Protein AF-A0A1B6H3H9-F1 (afdb_monomer_lite)

pLDDT: mean 86.03, std 12.71, range [42.94, 97.88]

Foldseek 3Di:
DDDPDPPDDPDDDCDQQNVQLVQLLLDADDDPPDVLSVVLSVVLNVCVVVVPPLSVLLSQQDDSGDDCLLVLRQDDQGNVVSQQPRADPVSRDGRDGDDDDDDDDDDCVVPVCLPPDADCDDDDDDPPDPCSSSNRDHNDPVPDRPD

Sequence (147 aa):
STLWAVQKRIVGVRWVSQAMAEAMMDFAPTSDNNPECNLHSSLYLQGLANSTLWAVQMLDSGTLAVGGILTGDVFALGHYDQCLAVYVPETRLRGQHCLATLRYAPSPEVYPQYYTPPNTTYYEPSPNSPVWEKVKVTLYPGVTRRD

InterPro domains:
  IPR006621 Nose resistant-to-fluoxetine protein, N-terminal [PF20146] (37-108)

Structure (mmCIF, N/CA/C/O backbone):
data_AF-A0A1B6H3H9-F1
#
_entry.id   AF-A0A1B6H3H9-F1
#
loop_
_atom_site.group_PDB
_atom_site.id
_atom_site.type_symbol
_atom_site.label_atom_id
_atom_site.label_alt_id
_atom_site.label_comp_id
_atom_site.label_asym_id
_atom_site.label_entity_id
_atom_site.label_seq_id
_atom_site.pdbx_PDB_ins_code
_atom_site.Cartn_x
_atom_site.Cartn_y
_atom_site.Cartn_z
_atom_site.occupancy
_atom_site.B_iso_or_equiv
_atom_site.auth_seq_id
_atom_site.auth_comp_id
_atom_site.auth_asym_id
_atom_site.auth_atom_id
_atom_site.pdbx_PDB_model_num
ATOM 1 N N . SER A 1 1 ? 17.511 -28.627 20.993 1.00 42.94 1 SER A N 1
ATOM 2 C CA . SER A 1 1 ? 16.897 -27.289 20.913 1.00 42.94 1 SER A CA 1
ATOM 3 C C . SER A 1 1 ? 17.853 -26.359 20.193 1.00 42.94 1 SER A C 1
ATOM 5 O O . SER A 1 1 ? 18.740 -25.793 20.816 1.00 42.94 1 SER A O 1
ATOM 7 N N . THR A 1 2 ? 17.777 -26.282 18.868 1.00 42.97 2 THR A N 1
ATOM 8 C CA . THR A 1 2 ? 18.591 -25.353 18.075 1.00 42.97 2 THR A CA 1
ATOM 9 C C . THR A 1 2 ? 17.955 -23.970 18.157 1.00 42.97 2 THR A C 1
ATOM 11 O O . THR A 1 2 ? 16.934 -23.700 17.531 1.00 42.97 2 THR A O 1
ATOM 14 N N . LEU A 1 3 ? 18.538 -23.108 18.990 1.00 49.81 3 LEU A N 1
ATOM 15 C CA . LEU A 1 3 ? 18.307 -21.669 18.942 1.00 49.81 3 LEU A CA 1
ATOM 16 C C . LEU A 1 3 ? 18.822 -21.175 17.588 1.00 49.81 3 LEU A C 1
ATOM 18 O O . LEU A 1 3 ? 20.029 -21.138 17.355 1.00 49.81 3 LEU A O 1
ATOM 22 N N . TRP A 1 4 ? 17.913 -20.833 16.680 1.00 54.38 4 TRP A N 1
ATOM 23 C CA . TRP A 1 4 ? 18.272 -20.103 15.473 1.00 54.38 4 TRP A CA 1
ATOM 24 C C . TRP A 1 4 ? 18.748 -18.715 15.902 1.00 54.38 4 TRP A C 1
ATOM 26 O O . TRP A 1 4 ? 17.948 -17.863 16.286 1.00 54.38 4 TRP A O 1
ATOM 36 N N . ALA A 1 5 ? 20.060 -18.490 15.883 1.00 58.94 5 ALA A N 1
ATOM 37 C CA . ALA A 1 5 ? 20.600 -17.146 15.979 1.00 58.94 5 ALA A CA 1
ATOM 38 C C . ALA A 1 5 ? 20.153 -16.380 14.726 1.00 58.94 5 ALA A C 1
ATOM 40 O O . ALA A 1 5 ? 20.558 -16.706 13.609 1.00 58.94 5 ALA A O 1
ATOM 41 N N . VAL A 1 6 ? 19.284 -15.381 14.893 1.00 65.50 6 VAL A N 1
ATOM 42 C CA . VAL A 1 6 ? 18.921 -14.473 13.802 1.00 65.50 6 VAL A CA 1
ATOM 43 C C . VAL A 1 6 ? 20.122 -13.564 13.556 1.00 65.50 6 VAL A C 1
ATOM 45 O O . VAL A 1 6 ? 20.355 -12.603 14.289 1.00 65.50 6 VAL A O 1
ATOM 48 N N . GLN A 1 7 ? 20.917 -13.892 12.538 1.00 64.94 7 GLN A N 1
ATOM 49 C CA . GLN A 1 7 ? 22.014 -13.047 12.073 1.00 64.94 7 GLN A CA 1
ATOM 50 C C . GLN A 1 7 ? 21.441 -11.674 11.682 1.00 64.94 7 GLN A C 1
ATOM 52 O O . GLN A 1 7 ? 20.641 -11.564 10.750 1.00 64.94 7 GLN A O 1
ATOM 57 N N . LYS A 1 8 ? 21.844 -10.611 12.386 1.00 60.31 8 LYS A N 1
ATOM 58 C CA . LYS A 1 8 ? 21.466 -9.231 12.043 1.00 60.31 8 LYS A CA 1
ATOM 59 C C . LYS A 1 8 ? 22.018 -8.913 10.645 1.00 60.31 8 LYS A C 1
ATOM 61 O O . LYS A 1 8 ? 23.227 -9.008 10.432 1.00 60.31 8 LYS A O 1
ATOM 66 N N . ARG A 1 9 ? 21.155 -8.580 9.676 1.00 59.50 9 ARG A N 1
ATOM 67 C CA . ARG A 1 9 ? 21.592 -8.229 8.309 1.00 59.50 9 ARG A CA 1
ATOM 68 C C . ARG A 1 9 ? 22.465 -6.972 8.342 1.00 59.50 9 ARG A C 1
ATOM 70 O O . ARG A 1 9 ? 22.039 -5.942 8.850 1.00 59.50 9 ARG A O 1
ATOM 77 N N . ILE A 1 10 ? 23.660 -7.074 7.759 1.00 61.06 10 ILE A N 1
ATOM 78 C CA . ILE A 1 10 ? 24.641 -5.981 7.613 1.00 61.06 10 ILE A CA 1
ATOM 79 C C . ILE A 1 10 ? 24.377 -5.159 6.332 1.00 61.06 10 ILE A C 1
ATOM 81 O O . ILE A 1 10 ? 24.833 -4.027 6.217 1.00 61.06 10 ILE A O 1
ATOM 85 N N . VAL A 1 11 ? 23.585 -5.682 5.387 1.00 58.34 11 VAL A N 1
ATOM 86 C CA . VAL A 1 11 ? 23.220 -4.995 4.136 1.00 58.34 11 VAL A CA 1
ATOM 87 C C . VAL A 1 11 ? 21.707 -5.101 3.932 1.00 58.34 11 VAL A C 1
ATOM 89 O O . VAL A 1 11 ? 21.161 -6.205 3.858 1.00 58.34 11 VAL A O 1
ATOM 92 N N . GLY A 1 12 ? 21.015 -3.961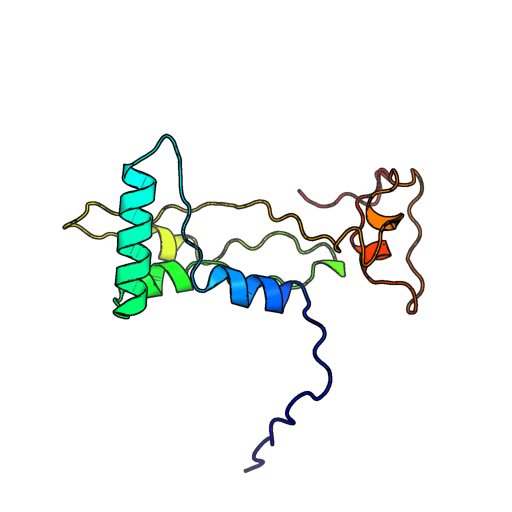 3.898 1.00 59.84 12 GLY A N 1
ATOM 93 C CA . GLY A 1 12 ? 19.559 -3.885 3.779 1.00 59.84 12 GLY A CA 1
ATOM 94 C C . GLY A 1 12 ? 19.140 -3.382 2.405 1.00 59.84 12 GLY A C 1
ATOM 95 O O . GLY A 1 12 ? 19.138 -2.179 2.165 1.00 59.84 12 GLY A O 1
ATOM 96 N N . VAL A 1 13 ? 18.755 -4.285 1.504 1.00 67.12 13 VAL A N 1
ATOM 97 C CA . VAL A 1 13 ? 17.961 -3.881 0.337 1.00 67.12 13 VAL A CA 1
ATOM 98 C C . VAL A 1 13 ? 16.558 -3.557 0.847 1.00 67.12 13 VAL A C 1
ATOM 100 O O . VAL A 1 13 ? 15.838 -4.467 1.256 1.00 67.12 13 VAL A O 1
ATOM 103 N N . ARG A 1 14 ? 16.168 -2.275 0.826 1.00 81.38 14 ARG A N 1
ATOM 104 C CA . ARG A 1 14 ? 14.778 -1.850 1.065 1.00 81.38 14 ARG A CA 1
ATOM 105 C C . ARG A 1 14 ? 13.947 -2.173 -0.172 1.00 81.38 14 ARG A C 1
ATOM 107 O O . ARG A 1 14 ? 13.776 -1.347 -1.065 1.00 81.38 14 ARG A O 1
ATOM 114 N N . TRP A 1 15 ? 13.499 -3.419 -0.249 1.00 87.69 15 TRP A N 1
ATOM 115 C CA . TRP A 1 15 ? 12.594 -3.866 -1.301 1.00 87.69 15 TRP A CA 1
ATOM 116 C C . TRP A 1 15 ? 11.162 -3.399 -1.024 1.00 87.69 15 TRP A C 1
ATOM 118 O O . TRP A 1 15 ? 10.823 -3.034 0.101 1.00 87.69 15 TRP A O 1
ATOM 128 N N . VAL A 1 16 ? 10.310 -3.439 -2.046 1.00 86.88 16 VAL A N 1
ATOM 129 C CA . VAL A 1 16 ? 8.894 -3.044 -1.968 1.00 86.88 16 VAL A CA 1
ATOM 130 C C . VAL A 1 16 ? 8.133 -3.700 -0.815 1.00 86.88 16 VAL A C 1
ATOM 132 O O . VAL A 1 16 ? 7.332 -3.031 -0.182 1.00 86.88 16 VAL A O 1
ATOM 135 N N . SER A 1 17 ? 8.410 -4.962 -0.479 1.00 88.31 17 SER A N 1
ATOM 136 C CA . SER A 1 17 ? 7.738 -5.653 0.627 1.00 88.31 17 SER A CA 1
ATOM 137 C C . SER A 1 17 ? 8.045 -5.008 1.981 1.00 88.31 17 SER A C 1
ATOM 139 O O . SER A 1 17 ? 7.153 -4.855 2.806 1.00 88.31 17 SER A O 1
ATOM 141 N N . GLN A 1 18 ? 9.296 -4.588 2.193 1.00 89.31 18 GLN A N 1
ATOM 142 C CA . GLN A 1 18 ? 9.706 -3.874 3.400 1.00 89.31 18 GLN A CA 1
ATOM 143 C C . GLN A 1 18 ? 9.169 -2.440 3.392 1.00 89.31 18 GLN A C 1
ATOM 145 O O . GLN A 1 18 ? 8.623 -1.992 4.392 1.00 89.31 18 GLN A O 1
ATOM 150 N N . ALA A 1 19 ? 9.296 -1.736 2.264 1.00 88.56 19 ALA A N 1
ATOM 151 C CA . ALA A 1 19 ? 8.811 -0.365 2.139 1.00 88.56 19 ALA A CA 1
ATOM 152 C C . ALA A 1 19 ? 7.289 -0.272 2.339 1.00 88.56 19 ALA A C 1
ATOM 154 O O . ALA A 1 19 ? 6.814 0.653 2.987 1.00 88.56 19 ALA A O 1
ATOM 155 N N . MET A 1 20 ? 6.535 -1.239 1.814 1.00 88.69 20 MET A N 1
ATOM 156 C CA . MET A 1 20 ? 5.087 -1.313 1.984 1.00 88.69 20 MET A CA 1
ATOM 157 C C . MET A 1 20 ? 4.719 -1.666 3.422 1.00 88.69 20 MET A C 1
ATOM 159 O O . MET A 1 20 ? 3.887 -0.970 3.988 1.00 88.69 20 MET A O 1
ATOM 163 N N . ALA A 1 21 ? 5.382 -2.654 4.037 1.00 90.69 21 ALA A N 1
ATOM 164 C CA . ALA A 1 21 ? 5.148 -2.973 5.445 1.00 90.69 21 ALA A CA 1
ATOM 165 C C . ALA A 1 21 ? 5.356 -1.743 6.328 1.00 90.69 21 ALA A C 1
ATOM 167 O O . ALA A 1 21 ? 4.493 -1.416 7.128 1.00 90.69 21 ALA A O 1
ATOM 168 N N . GLU A 1 22 ? 6.463 -1.025 6.141 1.00 90.75 22 GLU A N 1
ATOM 169 C CA . GLU A 1 22 ? 6.748 0.204 6.884 1.00 90.75 22 GLU A CA 1
ATOM 170 C C . GLU A 1 22 ? 5.675 1.278 6.648 1.00 90.75 22 GLU A C 1
ATOM 172 O O . GLU A 1 22 ? 5.201 1.868 7.610 1.00 90.75 22 GLU A O 1
ATOM 177 N N . ALA A 1 23 ? 5.264 1.508 5.397 1.00 89.38 23 ALA A N 1
ATOM 178 C CA . ALA A 1 23 ? 4.304 2.557 5.054 1.00 89.38 23 ALA A CA 1
ATOM 179 C C . ALA A 1 23 ? 2.848 2.231 5.428 1.00 89.38 23 ALA A C 1
ATOM 181 O O . ALA A 1 23 ? 2.051 3.147 5.590 1.00 89.38 23 ALA A O 1
ATOM 182 N N . MET A 1 24 ? 2.470 0.951 5.497 1.00 90.31 24 MET A N 1
ATOM 183 C CA . MET A 1 24 ? 1.089 0.532 5.767 1.00 90.31 24 MET A CA 1
ATOM 184 C C . MET A 1 24 ? 0.765 0.456 7.262 1.00 90.31 24 MET A C 1
ATOM 186 O O . MET A 1 24 ? -0.409 0.510 7.618 1.00 90.31 24 MET A O 1
ATOM 190 N N . MET A 1 25 ? 1.771 0.358 8.138 1.00 91.69 25 MET A N 1
ATOM 191 C CA . MET A 1 25 ? 1.570 0.213 9.589 1.00 91.69 25 MET A CA 1
ATOM 192 C C . MET A 1 25 ? 0.820 1.386 10.234 1.00 91.69 25 MET A C 1
ATOM 194 O O . MET A 1 25 ? 0.114 1.188 11.220 1.00 91.69 25 MET A O 1
ATOM 198 N N . ASP A 1 26 ? 0.958 2.589 9.686 1.00 88.88 26 ASP A N 1
ATOM 199 C CA . ASP A 1 26 ? 0.283 3.809 10.133 1.00 88.88 26 ASP A CA 1
ATOM 200 C C . ASP A 1 26 ? -0.443 4.527 8.983 1.00 88.88 26 ASP A C 1
ATOM 202 O O . ASP A 1 26 ? -0.765 5.713 9.071 1.00 88.88 26 ASP A O 1
ATOM 206 N N . PHE A 1 27 ? -0.744 3.804 7.900 1.00 91.69 27 PHE A N 1
ATOM 207 C CA . PHE A 1 27 ? -1.477 4.373 6.779 1.00 91.69 27 PHE A CA 1
ATOM 208 C C . PHE A 1 27 ? -2.930 4.660 7.161 1.00 91.69 27 PHE A C 1
ATOM 210 O O . PHE A 1 27 ? -3.677 3.764 7.555 1.00 91.69 27 PHE A O 1
ATOM 217 N N . ALA A 1 28 ? -3.360 5.902 6.948 1.00 93.62 28 ALA A N 1
ATOM 218 C CA . ALA A 1 28 ? -4.759 6.293 6.997 1.00 93.62 28 ALA A CA 1
ATOM 219 C C . ALA A 1 28 ? -5.049 7.301 5.871 1.00 93.62 28 ALA A C 1
ATOM 221 O O . ALA A 1 28 ? -4.284 8.255 5.698 1.00 93.62 28 ALA A O 1
ATOM 222 N N . PRO A 1 29 ? -6.120 7.118 5.080 1.00 91.88 29 PRO A N 1
ATOM 223 C CA . PRO A 1 29 ? -6.419 8.008 3.965 1.00 91.88 29 PRO A CA 1
ATOM 224 C C . PRO A 1 29 ? -6.839 9.398 4.453 1.00 91.88 29 PRO A C 1
ATOM 226 O O . PRO A 1 29 ? -7.531 9.541 5.456 1.00 91.88 29 PRO A O 1
ATOM 229 N N . THR A 1 30 ? -6.483 10.439 3.713 1.00 93.88 30 THR A N 1
ATOM 230 C CA . THR A 1 30 ? -6.976 11.803 3.944 1.00 93.88 30 THR A CA 1
ATOM 231 C C . THR A 1 30 ? -7.711 12.311 2.709 1.00 93.88 30 THR A C 1
ATOM 233 O O . THR A 1 30 ? -7.572 11.771 1.609 1.00 93.88 30 THR A O 1
ATOM 236 N N . SER A 1 31 ? -8.558 13.323 2.880 1.00 95.31 31 SER A N 1
ATOM 237 C CA . SER A 1 31 ? -9.341 13.910 1.796 1.00 95.31 31 SER A CA 1
ATOM 238 C C . SER A 1 31 ? -9.588 15.395 2.01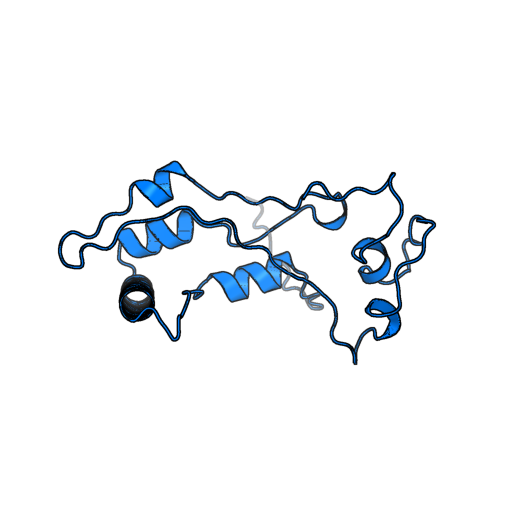9 1.00 95.31 31 SER A C 1
ATOM 240 O O . SER A 1 31 ? -10.083 15.793 3.070 1.00 95.31 31 SER A O 1
ATOM 242 N N . ASP A 1 32 ? -9.349 16.208 0.994 1.00 96.88 32 ASP A N 1
ATOM 243 C CA . ASP A 1 32 ? -9.628 17.649 1.052 1.00 96.88 32 ASP A CA 1
ATOM 244 C C . ASP A 1 32 ? -11.134 17.961 1.031 1.00 96.88 32 ASP A C 1
ATOM 246 O O . ASP A 1 32 ? -11.568 18.993 1.534 1.00 96.88 32 ASP A O 1
ATOM 250 N N . ASN A 1 33 ? -11.944 17.051 0.478 1.00 96.94 33 ASN A N 1
ATOM 251 C CA . ASN A 1 33 ? -13.376 17.263 0.236 1.00 96.94 33 ASN A CA 1
ATOM 252 C C . ASN A 1 33 ? -14.283 16.347 1.070 1.00 96.94 33 ASN A C 1
ATOM 254 O O . ASN A 1 33 ? -15.502 16.377 0.907 1.00 96.94 33 ASN A O 1
ATOM 258 N N . ASN A 1 34 ? -13.713 15.517 1.946 1.00 95.00 34 ASN A N 1
ATOM 259 C CA . ASN A 1 34 ? -14.468 14.616 2.808 1.00 95.00 34 ASN A CA 1
ATOM 260 C C . ASN A 1 34 ? -13.966 14.719 4.263 1.00 95.00 34 ASN A C 1
ATOM 262 O O . ASN A 1 34 ? -13.045 13.996 4.651 1.00 95.00 34 ASN A O 1
ATOM 266 N N . PRO A 1 35 ? -14.561 15.603 5.088 1.00 95.25 35 PRO A N 1
ATOM 267 C CA . PRO A 1 35 ? -14.156 15.760 6.483 1.00 95.25 35 PRO A CA 1
ATOM 268 C C . PRO A 1 35 ? -14.443 14.513 7.332 1.00 95.25 35 PRO A C 1
ATOM 270 O O . PRO A 1 35 ? -13.732 14.270 8.304 1.00 95.25 35 PRO A O 1
ATOM 273 N N . GLU A 1 36 ? -15.437 13.702 6.956 1.00 94.12 36 GLU A N 1
ATOM 274 C CA . GLU A 1 36 ? -15.739 12.431 7.624 1.00 94.12 36 GLU A CA 1
ATOM 275 C C . GLU A 1 36 ? -14.601 11.421 7.425 1.00 94.12 36 GLU A C 1
ATOM 277 O O . GLU A 1 36 ? -14.200 10.760 8.379 1.00 94.12 36 GLU A O 1
ATOM 282 N N . CYS A 1 37 ? -14.003 11.371 6.227 1.00 93.50 37 CYS A N 1
ATOM 283 C CA . CYS A 1 37 ? -12.809 10.563 5.958 1.00 93.50 37 CYS A CA 1
ATOM 284 C C . CYS A 1 37 ? -11.662 10.934 6.909 1.00 93.50 37 CYS A C 1
ATOM 286 O O . CYS A 1 37 ? -11.117 10.072 7.592 1.00 93.50 37 CYS A O 1
ATOM 288 N N . ASN A 1 38 ? -11.355 12.229 7.031 1.00 95.94 38 ASN A N 1
ATOM 289 C CA . ASN A 1 38 ? -10.283 12.699 7.913 1.00 95.94 38 ASN A CA 1
ATOM 290 C C . ASN A 1 38 ? -10.569 12.394 9.390 1.00 95.94 38 ASN A C 1
ATOM 292 O O . ASN A 1 38 ? -9.659 12.024 10.136 1.00 95.94 38 ASN A O 1
ATOM 296 N N . LEU A 1 39 ? -11.830 12.528 9.813 1.00 95.81 39 LEU A N 1
ATOM 297 C CA . LEU A 1 39 ? -12.254 12.179 11.165 1.00 95.81 39 LEU A CA 1
ATOM 298 C C . LEU A 1 39 ? -12.072 10.679 11.433 1.00 95.81 39 LEU A C 1
ATOM 300 O O . LEU A 1 39 ? -11.451 10.317 12.431 1.00 95.81 39 LEU A O 1
ATOM 304 N N . HIS A 1 40 ? -12.568 9.810 10.548 1.00 96.25 40 HIS A N 1
ATOM 305 C CA . HIS A 1 40 ? -12.420 8.358 10.677 1.00 96.25 40 HIS A CA 1
ATOM 306 C C . HIS A 1 40 ? -10.954 7.923 10.671 1.00 96.25 40 HIS A C 1
ATOM 308 O O . HIS A 1 40 ? -10.569 7.095 11.493 1.00 96.25 40 HIS A O 1
ATOM 314 N N . SER A 1 41 ? -10.120 8.528 9.827 1.00 96.19 41 SER A N 1
ATOM 315 C CA . SER A 1 41 ? -8.678 8.277 9.805 1.00 96.19 41 SER A CA 1
ATOM 316 C C . SER A 1 41 ? -7.994 8.679 11.109 1.00 96.19 41 SER A C 1
ATOM 318 O O . SER A 1 41 ? -7.195 7.915 11.645 1.00 96.19 41 SER A O 1
ATOM 320 N N . SER A 1 42 ? -8.352 9.830 11.682 1.00 97.19 42 SER A N 1
ATOM 321 C CA . SER A 1 42 ? -7.845 10.248 12.996 1.00 97.19 42 SER A CA 1
ATOM 322 C C . SER A 1 42 ? -8.267 9.281 14.107 1.00 97.19 42 SER A C 1
ATOM 324 O O . SER A 1 42 ? -7.438 8.863 14.915 1.00 97.19 42 SER A O 1
ATOM 326 N N . LEU A 1 43 ? -9.537 8.862 14.120 1.00 97.38 43 LEU A N 1
ATOM 327 C CA . LEU A 1 43 ? -10.054 7.885 15.083 1.00 97.38 43 LEU A CA 1
ATOM 328 C C . LEU A 1 43 ? -9.363 6.525 14.952 1.00 97.38 43 LEU A C 1
ATOM 330 O O . LEU A 1 43 ? -9.057 5.899 15.964 1.00 97.38 43 LEU A O 1
ATOM 334 N N . TYR A 1 44 ? -9.090 6.083 13.724 1.00 96.94 44 TYR A N 1
ATOM 335 C CA . TYR A 1 44 ? -8.349 4.855 13.447 1.00 96.94 44 TYR A CA 1
ATOM 336 C C . TYR A 1 44 ? -6.921 4.917 13.985 1.00 96.94 44 TYR A C 1
ATOM 338 O O . TYR A 1 44 ? -6.527 4.036 14.746 1.00 96.94 44 TYR A O 1
ATOM 346 N N . LEU A 1 45 ? -6.180 5.988 13.694 1.00 97.50 45 LEU A N 1
ATOM 347 C CA . LEU A 1 45 ? -4.817 6.168 14.202 1.00 97.50 45 LEU A CA 1
ATOM 348 C C . LEU A 1 45 ? -4.773 6.247 15.737 1.00 97.50 45 LEU A C 1
ATOM 350 O O . LEU A 1 45 ? -3.902 5.647 16.365 1.00 97.50 45 LEU A O 1
ATOM 354 N N . GLN A 1 46 ? -5.739 6.924 16.363 1.00 97.31 46 GLN A N 1
ATOM 355 C CA . GLN A 1 46 ? -5.878 6.929 17.825 1.00 97.31 46 GLN A CA 1
ATOM 356 C C . GLN A 1 46 ? -6.208 5.532 18.370 1.00 97.31 46 GLN A C 1
ATOM 358 O O . GLN A 1 46 ? -5.653 5.105 19.383 1.00 97.31 46 GLN A O 1
ATOM 363 N N . GLY A 1 47 ? -7.092 4.800 17.689 1.00 97.00 47 GLY A N 1
ATOM 364 C CA . GLY A 1 47 ? -7.442 3.426 18.021 1.00 97.00 47 GLY A CA 1
ATOM 365 C C . GLY A 1 47 ? -6.247 2.478 17.933 1.00 97.00 47 GLY A C 1
ATOM 366 O O . GLY A 1 47 ? -6.107 1.620 18.806 1.00 97.00 47 GLY A O 1
ATOM 367 N N . LEU A 1 48 ? -5.371 2.656 16.939 1.00 97.31 48 LEU A N 1
ATOM 368 C CA . LEU A 1 48 ? -4.113 1.920 16.805 1.00 97.31 48 LEU A CA 1
ATOM 369 C C . LEU A 1 48 ? -3.136 2.253 17.931 1.00 97.31 48 LEU A C 1
ATOM 371 O O . LEU A 1 48 ? -2.614 1.341 18.568 1.00 97.31 48 LEU A O 1
ATOM 375 N N . ALA A 1 49 ? -2.936 3.541 18.229 1.00 97.69 49 ALA A N 1
ATOM 376 C CA . ALA A 1 49 ? -2.064 3.978 19.319 1.00 97.69 49 ALA A CA 1
ATOM 377 C C . ALA A 1 49 ? -2.498 3.394 20.677 1.00 97.69 49 ALA A C 1
ATOM 379 O O . ALA A 1 49 ? -1.661 3.028 21.499 1.00 97.69 49 ALA A O 1
ATOM 380 N N . ASN A 1 50 ? -3.808 3.238 20.878 1.00 97.88 50 ASN A N 1
ATOM 381 C CA . ASN A 1 50 ? -4.394 2.632 22.073 1.00 97.88 50 ASN A CA 1
ATOM 382 C C . ASN A 1 50 ? -4.571 1.105 21.978 1.00 97.88 50 ASN A C 1
ATOM 384 O O . ASN A 1 50 ? -5.136 0.506 22.891 1.00 97.88 50 ASN A O 1
ATOM 388 N N . SER A 1 51 ? -4.125 0.466 20.889 1.00 97.19 51 SER A N 1
ATOM 389 C CA . SER A 1 51 ? -4.271 -0.980 20.646 1.00 97.19 51 SER A CA 1
ATOM 390 C C . SER A 1 51 ? -5.712 -1.492 20.788 1.00 97.19 51 SER A C 1
ATOM 392 O O . SER A 1 51 ? -5.962 -2.597 21.271 1.00 97.19 51 SER A O 1
ATOM 394 N N . THR A 1 52 ? -6.688 -0.677 20.392 1.00 97.88 52 THR A N 1
ATOM 395 C CA . THR A 1 52 ? -8.102 -1.062 20.438 1.00 97.88 52 THR A CA 1
ATOM 396 C C . THR A 1 52 ? -8.387 -2.192 19.450 1.00 97.88 52 THR A C 1
ATOM 398 O O . THR A 1 52 ? -7.851 -2.207 18.340 1.00 97.88 52 THR A O 1
ATOM 401 N N . LEU A 1 53 ? -9.265 -3.126 19.837 1.00 97.19 53 LEU A N 1
ATOM 402 C CA . LEU A 1 53 ? -9.564 -4.321 19.040 1.00 97.19 53 LEU A CA 1
ATOM 403 C C . LEU A 1 53 ? -9.996 -3.980 17.610 1.00 97.19 53 LEU A C 1
ATOM 405 O O . LEU A 1 53 ? -9.470 -4.556 16.668 1.00 97.19 53 LEU A O 1
ATOM 409 N N . TRP A 1 54 ? -10.919 -3.031 17.441 1.00 96.94 54 TRP A N 1
ATOM 410 C CA . TRP A 1 54 ? -11.460 -2.686 16.124 1.00 96.94 54 TRP A CA 1
ATOM 411 C C . TRP A 1 54 ? -10.395 -2.097 15.186 1.00 96.94 54 TRP A C 1
ATOM 413 O O . TRP A 1 54 ? -10.408 -2.383 13.991 1.00 96.94 54 TRP A O 1
ATOM 423 N N . ALA A 1 55 ? -9.465 -1.297 15.720 1.00 96.94 55 ALA A N 1
ATOM 424 C CA . ALA A 1 55 ? -8.426 -0.653 14.926 1.00 96.94 55 ALA A CA 1
ATOM 425 C C . ALA A 1 55 ? -7.347 -1.662 14.526 1.00 96.94 55 ALA A C 1
ATOM 427 O O . ALA A 1 55 ? -6.973 -1.731 13.360 1.00 96.94 55 ALA A O 1
ATOM 428 N N . VAL A 1 56 ? -6.906 -2.508 15.463 1.00 97.00 56 VAL A N 1
ATOM 429 C CA . VAL A 1 56 ? -5.955 -3.586 15.153 1.00 97.00 56 VAL A CA 1
ATOM 430 C C . VAL A 1 56 ? -6.583 -4.603 14.197 1.00 97.00 56 VAL A C 1
ATOM 432 O O . VAL A 1 56 ? -5.920 -5.032 13.264 1.00 97.00 56 VAL A O 1
ATOM 435 N N . GLN A 1 57 ? -7.867 -4.935 14.360 1.00 96.94 57 GLN A N 1
ATOM 436 C CA . GLN A 1 57 ? -8.598 -5.789 13.422 1.00 96.94 57 GLN A CA 1
ATOM 437 C C . GLN A 1 57 ? -8.666 -5.174 12.017 1.00 96.94 57 GLN A C 1
ATOM 439 O O . GLN A 1 57 ? -8.514 -5.893 11.034 1.00 96.94 57 GLN A O 1
ATOM 444 N N . MET A 1 58 ? -8.883 -3.860 11.902 1.00 95.81 58 MET A N 1
ATOM 445 C CA . MET A 1 58 ? -8.872 -3.173 10.610 1.00 95.81 58 MET A CA 1
ATOM 446 C C . MET A 1 58 ? -7.478 -3.213 9.961 1.00 95.81 58 MET A C 1
ATOM 448 O O . MET A 1 58 ? -7.387 -3.549 8.781 1.00 95.81 58 MET A O 1
ATOM 452 N N . LEU A 1 59 ? -6.405 -2.965 10.723 1.00 95.81 59 LEU A N 1
ATOM 453 C CA . LEU A 1 59 ? -5.019 -3.091 10.250 1.00 95.81 59 LEU A CA 1
ATOM 454 C C . LEU A 1 59 ? -4.698 -4.516 9.777 1.00 95.81 59 LEU A C 1
ATOM 456 O O . LEU A 1 59 ? -4.196 -4.699 8.672 1.00 95.81 59 LEU A O 1
ATOM 460 N N . ASP A 1 60 ? -5.021 -5.514 10.601 1.00 95.75 60 ASP A N 1
ATOM 461 C CA . ASP A 1 60 ? -4.782 -6.940 10.341 1.00 95.75 60 ASP A CA 1
ATOM 462 C C . ASP A 1 60 ? -5.582 -7.451 9.134 1.00 95.75 60 ASP A C 1
ATOM 464 O O . ASP A 1 60 ? -5.120 -8.310 8.388 1.00 95.75 60 ASP A O 1
ATOM 468 N N . SER A 1 61 ? -6.753 -6.856 8.875 1.00 96.12 61 SER A N 1
ATOM 469 C CA . SER A 1 61 ? -7.542 -7.173 7.684 1.00 96.12 61 SER A CA 1
ATOM 470 C C . SER A 1 61 ? -6.929 -6.659 6.375 1.00 96.12 61 SER A C 1
ATOM 472 O O . SER A 1 61 ? -7.301 -7.121 5.294 1.00 96.12 61 SER A O 1
ATOM 474 N N . GLY A 1 62 ? -6.009 -5.695 6.449 1.00 93.50 62 GLY A N 1
ATOM 475 C CA . GLY A 1 62 ? -5.342 -5.099 5.297 1.00 93.50 62 GLY A CA 1
ATOM 476 C C . GLY A 1 62 ? -4.152 -5.916 4.792 1.00 93.50 62 GLY A C 1
ATOM 477 O O . GLY A 1 62 ? -3.626 -6.801 5.459 1.00 93.50 62 GLY A O 1
ATOM 478 N N . THR A 1 63 ? -3.672 -5.584 3.592 1.00 92.44 63 THR A N 1
ATOM 479 C CA . THR A 1 63 ? -2.369 -6.085 3.132 1.00 92.44 63 THR A CA 1
ATOM 480 C C . THR A 1 63 ? -1.271 -5.146 3.615 1.00 92.44 63 THR A C 1
ATOM 482 O O . THR A 1 63 ? -1.195 -4.008 3.159 1.00 92.44 63 THR A O 1
ATOM 485 N N . LEU A 1 64 ? -0.367 -5.644 4.461 1.00 90.62 64 LEU A N 1
ATOM 486 C CA . LEU A 1 64 ? 0.797 -4.875 4.917 1.00 90.62 64 LEU A CA 1
ATOM 487 C C . LEU A 1 64 ? 1.993 -4.986 3.970 1.00 90.62 64 LEU A C 1
ATOM 489 O O . LEU A 1 64 ? 2.744 -4.036 3.810 1.00 90.62 64 LEU A O 1
ATOM 493 N N . ALA A 1 65 ? 2.184 -6.132 3.320 1.00 88.12 65 ALA A N 1
ATOM 494 C CA . ALA A 1 65 ? 3.285 -6.343 2.390 1.00 88.12 65 ALA A CA 1
ATOM 495 C C . ALA A 1 65 ? 2.848 -7.194 1.203 1.00 88.12 65 ALA A C 1
ATOM 497 O O . ALA A 1 65 ? 2.007 -8.080 1.328 1.00 88.12 65 ALA A O 1
ATOM 498 N N . VAL A 1 66 ? 3.488 -6.953 0.064 1.00 84.81 66 VAL A N 1
ATOM 499 C CA . VAL A 1 66 ? 3.291 -7.715 -1.172 1.00 84.81 66 VAL A CA 1
ATOM 500 C C . VAL A 1 66 ? 4.517 -8.564 -1.486 1.00 84.81 66 VAL A C 1
ATOM 502 O O . VAL A 1 66 ? 5.659 -8.162 -1.243 1.00 84.81 66 VAL A O 1
ATOM 505 N N . GLY A 1 67 ? 4.274 -9.747 -2.044 1.00 84.31 67 GLY A N 1
ATOM 506 C CA . GLY A 1 67 ? 5.285 -10.635 -2.612 1.00 84.31 67 GLY A CA 1
ATOM 507 C C . GLY A 1 67 ? 5.120 -10.754 -4.127 1.00 84.31 67 GLY A C 1
ATOM 508 O O . GLY A 1 67 ? 4.224 -10.158 -4.704 1.00 84.31 67 GLY A O 1
ATOM 509 N N . GLY A 1 68 ? 6.015 -11.491 -4.789 1.00 86.00 68 GLY A N 1
ATOM 510 C CA . GLY A 1 68 ? 5.776 -11.968 -6.160 1.00 86.00 68 GLY A CA 1
ATOM 511 C C . GLY A 1 68 ? 5.674 -10.914 -7.278 1.00 86.00 68 GLY A C 1
ATOM 512 O O . GLY A 1 68 ? 5.361 -11.268 -8.412 1.00 86.00 68 GLY A O 1
ATOM 513 N N . ILE A 1 69 ? 6.025 -9.647 -7.034 1.00 85.12 69 ILE A N 1
ATOM 514 C CA . ILE A 1 69 ? 5.991 -8.593 -8.071 1.00 85.12 69 ILE A CA 1
ATOM 515 C C . ILE A 1 69 ? 6.821 -8.949 -9.315 1.00 85.12 69 ILE A C 1
ATOM 517 O O . ILE A 1 69 ? 6.407 -8.663 -10.437 1.00 85.12 69 ILE A O 1
ATOM 521 N N . LEU A 1 70 ? 7.974 -9.609 -9.149 1.00 85.31 70 LEU A N 1
ATOM 522 C CA . LEU A 1 70 ? 8.822 -10.018 -10.283 1.00 85.31 70 LEU A CA 1
ATOM 523 C C . LEU A 1 70 ? 8.201 -11.136 -11.130 1.00 85.31 70 LEU A C 1
ATOM 525 O O . LEU A 1 70 ? 8.603 -11.330 -12.276 1.00 85.31 70 LEU A O 1
ATOM 529 N N . THR A 1 71 ? 7.224 -11.849 -10.572 1.00 83.81 71 THR A N 1
ATOM 530 C CA . THR A 1 71 ? 6.461 -12.917 -11.226 1.00 83.81 71 THR A CA 1
ATOM 531 C C . THR A 1 71 ? 5.047 -12.474 -11.614 1.00 83.81 71 THR A C 1
ATOM 533 O O . THR A 1 71 ? 4.273 -13.288 -12.107 1.00 83.81 71 THR A O 1
ATOM 536 N N . GLY A 1 72 ? 4.710 -11.191 -11.428 1.00 77.25 72 GLY A N 1
ATOM 537 C CA . GLY A 1 72 ? 3.406 -10.628 -11.784 1.00 77.25 72 GLY A CA 1
ATOM 538 C C . GLY A 1 72 ? 2.295 -10.881 -10.763 1.00 77.25 72 GLY A C 1
ATOM 539 O O . GLY A 1 72 ? 1.128 -10.729 -11.112 1.00 77.25 72 GLY A O 1
ATOM 540 N N . ASP A 1 73 ? 2.639 -11.247 -9.527 1.00 81.94 73 ASP A N 1
ATOM 541 C CA . ASP A 1 73 ? 1.686 -11.239 -8.417 1.00 81.94 73 ASP A CA 1
ATOM 542 C C . ASP A 1 73 ? 1.527 -9.796 -7.926 1.00 81.94 73 ASP A C 1
ATOM 544 O O . ASP A 1 73 ? 2.422 -9.229 -7.294 1.00 81.94 73 ASP A O 1
ATOM 548 N N . VAL A 1 74 ? 0.443 -9.157 -8.357 1.00 77.81 74 VAL A N 1
ATOM 549 C CA . VAL A 1 74 ? 0.202 -7.718 -8.162 1.00 77.81 74 VAL A CA 1
ATOM 550 C C . VAL A 1 74 ? -1.086 -7.427 -7.397 1.00 77.81 74 VAL A C 1
ATOM 552 O O . VAL A 1 74 ? -1.357 -6.266 -7.096 1.00 77.81 74 VAL A O 1
ATOM 555 N N . PHE A 1 75 ? -1.852 -8.461 -7.042 1.00 83.88 75 PHE A N 1
ATOM 556 C CA . PHE A 1 75 ? -3.083 -8.322 -6.275 1.00 83.88 75 PHE A CA 1
ATOM 557 C C . PHE A 1 75 ? -2.893 -8.840 -4.863 1.00 83.88 75 PHE A C 1
ATOM 559 O O . PHE A 1 75 ? -2.625 -10.017 -4.648 1.00 83.88 75 PHE A O 1
ATOM 566 N N . ALA A 1 76 ? -3.130 -7.970 -3.892 1.00 86.06 76 ALA A N 1
ATOM 567 C CA . ALA A 1 76 ? -3.195 -8.359 -2.500 1.00 86.06 76 ALA A CA 1
ATOM 568 C C . ALA A 1 76 ? -4.495 -7.833 -1.894 1.00 86.06 76 ALA A C 1
ATOM 570 O O . ALA A 1 76 ? -4.696 -6.629 -1.747 1.00 86.06 76 ALA A O 1
ATOM 571 N N . LEU A 1 77 ? -5.411 -8.764 -1.623 1.00 89.31 77 LEU A N 1
ATOM 572 C CA . LEU A 1 77 ? -6.805 -8.468 -1.285 1.00 89.31 77 LEU A CA 1
ATOM 573 C C . LEU A 1 77 ? -7.037 -8.305 0.227 1.00 89.31 77 LEU A C 1
ATOM 575 O O . LEU A 1 77 ? -8.074 -7.790 0.633 1.00 89.31 77 LEU A O 1
ATOM 579 N N . GLY A 1 78 ? -6.090 -8.736 1.064 1.00 92.62 78 GLY A N 1
ATOM 580 C CA . GLY A 1 78 ? -6.288 -8.804 2.514 1.00 92.62 78 GLY A CA 1
ATOM 581 C C . GLY A 1 78 ? -7.415 -9.767 2.923 1.00 92.62 78 GLY A C 1
ATOM 582 O O . GLY A 1 78 ? -7.820 -10.649 2.162 1.00 92.62 78 GLY A O 1
ATOM 583 N N . HIS A 1 79 ? -7.931 -9.591 4.140 1.00 96.19 79 HIS A N 1
ATOM 584 C CA . HIS A 1 79 ? -9.018 -10.379 4.719 1.00 96.19 79 HIS A CA 1
ATOM 585 C C . HIS A 1 79 ? -10.356 -9.636 4.599 1.00 96.19 79 HIS A C 1
ATOM 587 O O . HIS A 1 79 ? -10.785 -8.916 5.502 1.00 96.19 79 HIS A O 1
ATOM 593 N N . TYR A 1 80 ? -11.032 -9.840 3.465 1.00 95.31 80 TYR A N 1
ATOM 594 C CA . TYR A 1 80 ? -12.282 -9.163 3.097 1.00 95.31 80 TYR A CA 1
ATOM 595 C C . TYR A 1 80 ? -13.358 -9.192 4.199 1.00 95.31 80 TYR A C 1
ATOM 597 O O . TYR A 1 80 ? -13.805 -8.138 4.654 1.00 95.31 80 TYR A O 1
ATOM 605 N N . ASP A 1 81 ? -13.734 -10.383 4.675 1.00 96.94 81 ASP A N 1
ATOM 606 C CA . ASP A 1 81 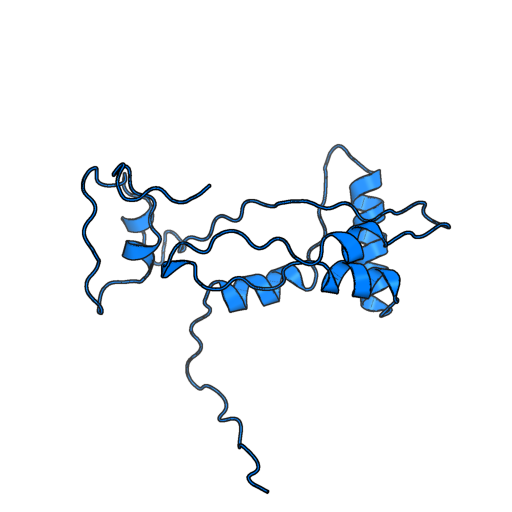? -14.808 -10.534 5.668 1.00 96.94 81 ASP A CA 1
ATOM 607 C C . ASP A 1 81 ? -14.446 -9.900 7.018 1.00 96.94 81 ASP A C 1
ATOM 609 O O . ASP A 1 81 ? -15.291 -9.294 7.677 1.00 96.94 81 ASP A O 1
ATOM 613 N N . GLN A 1 82 ? -13.173 -9.989 7.420 1.00 97.50 82 GLN A N 1
ATOM 614 C CA . GLN A 1 82 ? -12.681 -9.397 8.666 1.00 97.50 82 GLN A CA 1
ATOM 615 C C . GLN A 1 82 ? -12.765 -7.870 8.626 1.00 97.50 82 GLN A C 1
ATOM 617 O O . GLN A 1 82 ? -13.145 -7.267 9.631 1.00 97.50 82 GLN A O 1
ATOM 622 N N . CYS A 1 83 ? -12.445 -7.267 7.475 1.00 96.62 83 CYS A N 1
ATOM 623 C CA . CYS A 1 83 ? -12.566 -5.831 7.249 1.00 96.62 83 CYS A CA 1
ATOM 624 C C . CYS A 1 83 ? -14.027 -5.386 7.388 1.00 96.62 83 CYS A C 1
ATOM 626 O O . CYS A 1 83 ? -14.332 -4.493 8.176 1.00 96.62 83 CYS A O 1
ATOM 628 N N . LEU A 1 84 ? -14.951 -6.050 6.686 1.00 97.06 84 LEU A N 1
ATOM 629 C CA . LEU A 1 84 ? -16.374 -5.690 6.708 1.00 97.06 84 LEU A CA 1
ATOM 630 C C . LEU A 1 84 ? -17.057 -5.935 8.059 1.00 97.06 84 LEU A C 1
ATOM 632 O O . LEU A 1 84 ? -18.064 -5.293 8.360 1.00 97.06 84 LEU A O 1
ATOM 636 N N . ALA A 1 85 ? -16.518 -6.833 8.883 1.00 97.38 85 ALA A N 1
ATOM 637 C CA . ALA A 1 85 ? -17.011 -7.076 10.233 1.00 97.38 85 ALA A CA 1
ATOM 638 C C . ALA A 1 85 ? -16.700 -5.931 11.219 1.00 97.38 85 ALA A C 1
ATOM 640 O O . ALA A 1 85 ? -17.273 -5.900 12.309 1.00 97.38 85 ALA A O 1
ATOM 641 N N . VAL A 1 86 ? -15.811 -4.990 10.874 1.00 97.62 86 VAL A N 1
ATOM 642 C CA . VAL A 1 86 ? -15.468 -3.867 11.757 1.00 97.62 86 VAL A CA 1
ATOM 643 C C . VAL A 1 86 ? -16.615 -2.856 11.816 1.00 97.62 86 VAL A C 1
ATOM 645 O O . VAL A 1 86 ? -16.989 -2.252 10.809 1.00 97.62 86 VAL A O 1
ATOM 648 N N . TYR A 1 87 ? -17.135 -2.617 13.021 1.00 96.88 87 TYR A N 1
ATOM 649 C CA . TYR A 1 87 ? -18.115 -1.569 13.295 1.00 96.88 87 TYR A CA 1
ATOM 650 C C . TYR A 1 87 ? -17.889 -0.948 14.675 1.00 96.88 87 TYR A C 1
ATOM 652 O O . TYR A 1 87 ? -17.797 -1.664 15.670 1.00 96.88 87 TYR A O 1
ATOM 660 N N . VAL A 1 88 ? -17.839 0.383 14.730 1.00 96.69 88 VAL A N 1
ATOM 661 C CA . VAL A 1 88 ? -17.716 1.173 15.963 1.00 96.69 88 VAL A CA 1
ATOM 662 C C . VAL A 1 88 ? -18.994 2.005 16.129 1.00 96.69 88 VAL A C 1
ATOM 664 O O . VAL A 1 88 ? -19.160 3.013 15.435 1.00 96.69 88 VAL A O 1
ATOM 667 N N . PRO A 1 89 ? -19.940 1.590 16.992 1.00 95.44 89 PRO A N 1
ATOM 668 C CA . PRO A 1 89 ? -21.248 2.236 17.112 1.00 95.44 89 PRO A CA 1
ATOM 669 C C . PRO A 1 89 ? -21.192 3.718 17.498 1.00 95.44 89 PRO A C 1
ATOM 671 O O . PRO A 1 89 ? -21.988 4.511 16.996 1.00 95.44 89 PRO A O 1
ATOM 674 N N . GLU A 1 90 ? -20.254 4.096 18.366 1.00 94.19 90 GLU A N 1
ATOM 675 C CA . GLU A 1 90 ? -20.141 5.436 18.951 1.00 94.19 90 GLU A CA 1
ATOM 676 C C . GLU A 1 90 ? -19.805 6.491 17.896 1.00 94.19 90 GLU A C 1
ATOM 678 O O . GLU A 1 90 ? -20.296 7.617 17.949 1.00 94.19 90 GLU A O 1
ATOM 683 N N . THR A 1 91 ? -18.988 6.111 16.915 1.00 92.44 91 THR A N 1
ATOM 684 C CA . THR A 1 91 ? -18.521 6.981 15.828 1.00 92.44 91 THR A CA 1
ATOM 685 C C . THR A 1 91 ? -19.189 6.655 14.496 1.00 92.44 91 THR A C 1
ATOM 687 O O . THR A 1 91 ? -18.969 7.357 13.518 1.00 92.44 91 THR A O 1
ATOM 690 N N . ARG A 1 92 ? -20.019 5.601 14.453 1.00 93.94 92 ARG A N 1
ATOM 691 C CA . ARG A 1 92 ? -20.614 5.008 13.242 1.00 93.94 92 ARG A CA 1
ATOM 692 C C . ARG A 1 92 ? -19.588 4.568 12.191 1.00 93.94 92 ARG A C 1
ATOM 694 O O . ARG A 1 92 ? -19.957 4.350 11.036 1.00 93.94 92 ARG A O 1
ATOM 701 N N . LEU A 1 93 ? -18.332 4.373 12.588 1.00 95.06 93 LEU A N 1
ATOM 702 C CA . LEU A 1 93 ? -17.269 3.918 11.701 1.00 95.06 93 LEU A CA 1
ATOM 703 C C . LEU A 1 93 ? -17.522 2.464 11.298 1.00 95.06 93 LEU A C 1
ATOM 705 O O . LEU A 1 93 ? -17.768 1.604 12.144 1.00 95.06 93 LEU A O 1
ATOM 709 N N . ARG A 1 94 ? -17.456 2.191 9.995 1.00 95.25 94 ARG A N 1
ATOM 710 C CA . ARG A 1 94 ? -17.600 0.854 9.409 1.00 95.25 94 ARG A CA 1
ATOM 711 C C . ARG A 1 94 ? -16.382 0.537 8.564 1.00 95.25 94 ARG A C 1
ATOM 713 O O . ARG A 1 94 ? -15.910 1.407 7.834 1.00 95.25 94 ARG A O 1
ATOM 720 N N . GLY A 1 95 ? -15.912 -0.701 8.637 1.00 94.00 95 GLY A N 1
ATOM 721 C CA . GLY A 1 95 ? -14.920 -1.193 7.695 1.00 94.00 95 GLY A CA 1
ATOM 722 C C . GLY A 1 95 ? -15.470 -1.186 6.271 1.00 94.00 95 GLY A C 1
ATOM 723 O O . GLY A 1 95 ? -16.641 -1.493 6.033 1.00 94.00 95 GLY A O 1
ATOM 724 N N . GLN A 1 96 ? -14.623 -0.793 5.325 1.00 91.69 96 GLN A N 1
ATOM 725 C CA . GLN A 1 96 ? -14.921 -0.803 3.898 1.00 91.69 96 GLN A CA 1
ATOM 726 C C . GLN A 1 96 ? -13.734 -1.414 3.168 1.00 91.69 96 GLN A C 1
ATOM 728 O O . GLN A 1 96 ? -12.595 -0.989 3.356 1.00 91.69 96 GLN A O 1
ATOM 733 N N . HIS A 1 97 ? -14.009 -2.417 2.339 1.00 92.31 97 HIS A N 1
ATOM 734 C CA . HIS A 1 97 ? -12.976 -3.040 1.531 1.00 92.31 97 HIS A CA 1
ATOM 735 C C . HIS A 1 97 ? -12.633 -2.153 0.331 1.00 92.31 97 HIS A C 1
ATOM 737 O O . HIS A 1 97 ? -13.510 -1.795 -0.458 1.00 92.31 97 HIS A O 1
ATOM 743 N N . CYS A 1 98 ? -11.347 -1.850 0.182 1.00 88.38 98 CYS A N 1
ATOM 744 C CA . CYS A 1 98 ? -10.813 -1.013 -0.883 1.00 88.38 98 CYS A CA 1
ATOM 745 C C . CYS A 1 98 ? -9.625 -1.710 -1.550 1.00 88.38 98 CYS A C 1
ATOM 747 O O . CYS A 1 98 ? -8.809 -2.338 -0.876 1.00 88.38 98 CYS A O 1
ATOM 749 N N . LEU A 1 99 ? -9.485 -1.524 -2.863 1.00 89.56 99 LEU A N 1
ATOM 750 C CA . LEU A 1 99 ? -8.293 -1.911 -3.613 1.00 89.56 99 LEU A CA 1
ATOM 751 C C . LEU A 1 99 ? -7.532 -0.650 -4.019 1.00 89.56 99 LEU A C 1
ATOM 753 O O . LEU A 1 99 ? -8.037 0.176 -4.778 1.00 89.56 99 LEU A O 1
ATOM 757 N N . ALA A 1 100 ? -6.319 -0.494 -3.494 1.00 86.06 100 ALA A N 1
ATOM 758 C CA . ALA A 1 100 ? -5.438 0.614 -3.837 1.00 86.06 100 ALA A CA 1
ATOM 759 C C . ALA A 1 100 ? -4.468 0.202 -4.949 1.00 86.06 100 ALA A C 1
ATOM 761 O O . ALA A 1 100 ? -3.840 -0.854 -4.891 1.00 86.06 100 ALA A O 1
ATOM 762 N N . THR A 1 101 ? -4.295 1.066 -5.949 1.00 85.81 101 THR A N 1
ATOM 763 C CA . THR A 1 101 ? -3.242 0.896 -6.955 1.00 85.81 101 THR A CA 1
ATOM 764 C C . THR A 1 101 ? -1.960 1.558 -6.470 1.00 85.81 101 THR A C 1
ATOM 766 O O . THR A 1 101 ? -1.876 2.784 -6.392 1.00 85.81 101 THR A O 1
ATOM 769 N N . LEU A 1 102 ? -0.938 0.756 -6.177 1.00 83.12 102 LEU A N 1
ATOM 770 C CA . LEU A 1 102 ? 0.375 1.253 -5.770 1.00 83.12 102 LEU A CA 1
ATOM 771 C C . LEU A 1 102 ? 1.314 1.354 -6.974 1.00 83.12 102 LEU A C 1
ATOM 773 O O . LEU A 1 102 ? 1.455 0.419 -7.762 1.00 83.12 102 LEU A O 1
ATOM 777 N N . ARG A 1 103 ? 2.002 2.493 -7.103 1.00 83.56 103 ARG A N 1
ATOM 778 C CA . ARG A 1 103 ? 3.074 2.682 -8.088 1.00 83.56 103 ARG A CA 1
ATOM 779 C C . ARG A 1 103 ? 4.419 2.617 -7.382 1.00 83.56 103 ARG A C 1
ATOM 781 O O . ARG A 1 103 ? 4.771 3.524 -6.638 1.00 83.56 103 ARG A O 1
ATOM 788 N N . TYR A 1 104 ? 5.169 1.552 -7.641 1.00 84.75 104 TYR A N 1
ATOM 789 C CA . TYR A 1 104 ? 6.528 1.385 -7.138 1.00 84.75 104 TYR A CA 1
ATOM 790 C C . TYR A 1 104 ? 7.537 1.645 -8.258 1.00 84.75 104 TYR A C 1
ATOM 792 O O . TYR A 1 104 ? 7.459 1.035 -9.324 1.00 84.75 104 TYR A O 1
ATOM 800 N N . ALA A 1 105 ? 8.456 2.578 -8.025 1.00 87.75 105 ALA A N 1
ATOM 801 C CA . ALA A 1 105 ? 9.456 3.024 -8.988 1.00 87.75 105 ALA A CA 1
ATOM 802 C C . ALA A 1 105 ? 10.725 3.490 -8.248 1.00 87.75 105 ALA A C 1
ATOM 804 O O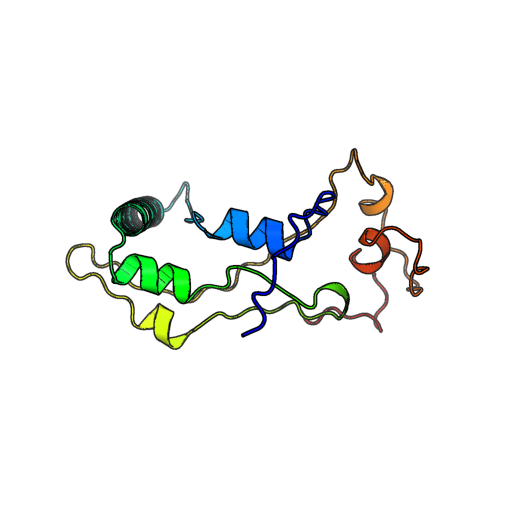 . ALA A 1 105 ? 10.625 3.919 -7.094 1.00 87.75 105 ALA A O 1
ATOM 805 N N . PRO A 1 106 ? 11.908 3.426 -8.884 1.00 89.56 106 PRO A N 1
ATOM 806 C CA . PRO A 1 106 ? 13.109 4.061 -8.347 1.00 89.56 106 PRO A CA 1
ATOM 807 C C . PRO A 1 106 ? 12.966 5.580 -8.365 1.00 89.56 106 PRO A C 1
ATOM 809 O O . PRO A 1 106 ? 12.192 6.110 -9.155 1.00 89.56 106 PRO A O 1
ATOM 812 N N . SER A 1 107 ? 13.762 6.293 -7.565 1.00 89.38 107 SER A N 1
ATOM 813 C CA . SER A 1 107 ? 13.865 7.741 -7.749 1.00 89.38 107 SER A CA 1
ATOM 814 C C . SER A 1 107 ? 14.563 8.063 -9.086 1.00 89.38 107 SER A C 1
ATOM 816 O O . SER A 1 107 ? 15.436 7.292 -9.519 1.00 89.38 107 SER A O 1
ATOM 818 N N . PRO A 1 108 ? 14.222 9.183 -9.752 1.00 92.25 108 PRO A N 1
ATOM 819 C CA . PRO A 1 108 ? 14.882 9.606 -10.989 1.00 92.25 108 PRO A CA 1
ATOM 820 C C . PRO A 1 108 ? 16.400 9.768 -10.854 1.00 92.25 108 PRO A C 1
ATOM 822 O O . PRO A 1 108 ? 17.126 9.548 -11.817 1.00 92.25 108 PRO A O 1
ATOM 825 N N . GLU A 1 109 ? 16.888 10.108 -9.661 1.00 92.25 109 GLU A N 1
ATOM 826 C CA . GLU A 1 109 ? 18.314 10.269 -9.363 1.00 92.25 109 GLU A CA 1
ATOM 827 C C . GLU A 1 109 ? 19.044 8.922 -9.298 1.00 92.25 109 GLU A C 1
ATOM 829 O O . GLU A 1 109 ? 20.219 8.837 -9.648 1.00 92.25 109 GLU A O 1
ATOM 834 N N . VAL A 1 110 ? 18.358 7.863 -8.854 1.00 88.94 110 VAL A N 1
ATOM 835 C CA . VAL A 1 110 ? 18.937 6.519 -8.706 1.00 88.94 110 VAL A CA 1
ATOM 836 C C . VAL A 1 110 ? 18.930 5.761 -10.031 1.00 88.94 110 VAL A C 1
ATOM 838 O O . VAL A 1 110 ? 19.875 5.027 -10.324 1.00 88.94 110 VAL A O 1
ATOM 841 N N . TYR A 1 111 ? 17.860 5.888 -10.821 1.00 91.00 111 TYR A N 1
ATOM 842 C CA . TYR A 1 111 ? 17.699 5.111 -12.052 1.00 91.00 111 TYR A CA 1
ATOM 843 C C . TYR A 1 111 ? 16.854 5.857 -13.109 1.00 91.00 111 TYR A C 1
ATOM 845 O O . TYR A 1 111 ? 15.697 5.500 -13.362 1.00 91.00 111 TYR A O 1
ATOM 853 N N . PRO A 1 112 ? 17.411 6.905 -13.748 1.00 92.19 112 PRO A N 1
ATOM 854 C CA . PRO A 1 112 ? 16.676 7.788 -14.662 1.00 92.19 112 PRO A CA 1
ATOM 855 C C . PRO A 1 112 ? 16.100 7.068 -15.890 1.00 92.19 112 PRO A C 1
ATOM 857 O O . PRO A 1 112 ? 15.036 7.430 -16.393 1.00 92.19 112 PRO A O 1
ATOM 860 N N . GLN A 1 113 ? 16.751 6.001 -16.358 1.00 89.81 113 GLN A N 1
ATOM 861 C CA . GLN A 1 113 ? 16.305 5.201 -17.500 1.00 89.81 113 GLN A CA 1
ATOM 862 C C . GLN A 1 113 ? 14.990 4.441 -17.250 1.00 89.81 113 GLN A C 1
ATOM 864 O O . GLN A 1 113 ? 14.366 3.967 -18.202 1.00 89.81 113 GLN A O 1
ATOM 869 N N . TYR A 1 114 ? 14.514 4.357 -16.002 1.00 89.75 114 TYR A N 1
ATOM 870 C CA . TYR A 1 114 ? 13.172 3.847 -15.709 1.00 89.75 114 TYR A CA 1
ATOM 871 C C . TYR A 1 114 ? 12.084 4.631 -16.449 1.00 89.75 114 TYR A C 1
ATOM 873 O O . TYR A 1 114 ? 11.109 4.052 -16.920 1.00 89.75 114 TYR A O 1
ATOM 881 N N . TYR A 1 115 ? 12.281 5.943 -16.584 1.00 89.44 115 TYR A N 1
ATOM 882 C CA . TYR A 1 115 ? 11.283 6.883 -17.090 1.00 89.44 115 TYR A CA 1
ATOM 883 C C . TYR A 1 115 ? 11.350 7.099 -18.603 1.00 89.44 115 TYR A C 1
ATOM 885 O O . TYR A 1 115 ? 10.535 7.834 -19.158 1.00 89.44 115 TYR A O 1
ATOM 893 N N . THR A 1 116 ? 12.299 6.465 -19.296 1.00 89.50 116 THR A N 1
ATOM 894 C CA . THR A 1 116 ? 12.322 6.499 -20.762 1.00 89.50 116 THR A CA 1
ATOM 895 C C . THR A 1 116 ? 11.149 5.693 -21.325 1.00 89.50 116 THR A C 1
ATOM 897 O O . THR A 1 116 ? 10.753 4.698 -20.702 1.00 89.50 116 THR A O 1
ATOM 900 N N . PRO A 1 117 ? 10.599 6.075 -22.494 1.00 85.12 117 PRO A N 1
ATOM 901 C CA . PRO A 1 117 ? 9.484 5.366 -23.106 1.00 85.12 117 PRO A CA 1
ATOM 902 C C . PRO A 1 117 ? 9.725 3.850 -23.170 1.00 85.12 117 PRO A C 1
ATOM 904 O O . PRO A 1 117 ? 10.838 3.416 -23.488 1.00 85.12 117 PRO A O 1
ATOM 907 N N . PRO A 1 118 ? 8.715 3.036 -22.829 1.00 78.62 118 PRO A N 1
ATOM 908 C CA . PRO A 1 118 ? 8.847 1.587 -22.833 1.00 78.62 118 PRO A CA 1
ATOM 909 C C . PRO A 1 118 ? 9.099 1.058 -24.247 1.00 78.62 118 PRO A C 1
ATOM 911 O O . PRO A 1 118 ? 8.521 1.543 -25.219 1.00 78.62 118 PRO A O 1
ATOM 914 N N . ASN A 1 119 ? 9.955 0.041 -24.358 1.00 72.50 119 ASN A N 1
ATOM 915 C CA . ASN A 1 119 ? 10.209 -0.612 -25.636 1.00 72.50 119 ASN A CA 1
ATOM 916 C C . ASN A 1 119 ? 8.972 -1.418 -26.081 1.00 72.50 119 ASN A C 1
ATOM 918 O O . ASN A 1 119 ? 8.223 -1.944 -25.250 1.00 72.50 119 ASN A O 1
ATOM 922 N N . THR A 1 120 ? 8.770 -1.534 -27.394 1.00 75.69 120 THR A N 1
ATOM 923 C CA . THR A 1 120 ? 7.698 -2.350 -27.991 1.00 75.69 120 THR A CA 1
ATOM 924 C C . THR A 1 120 ? 8.011 -3.844 -27.918 1.00 75.69 120 THR A C 1
ATOM 926 O O . THR A 1 120 ? 7.099 -4.664 -27.860 1.00 75.69 120 THR A O 1
ATOM 929 N N . THR A 1 121 ? 9.296 -4.203 -27.867 1.00 76.12 121 THR A N 1
ATOM 930 C CA . THR A 1 121 ? 9.780 -5.568 -27.620 1.00 76.12 121 THR A CA 1
ATOM 931 C C . THR A 1 121 ? 10.223 -5.751 -26.174 1.00 76.12 121 THR A C 1
ATOM 933 O O . THR A 1 121 ? 11.021 -4.961 -25.665 1.00 76.12 121 THR A O 1
ATOM 936 N N . TYR A 1 122 ? 9.741 -6.819 -25.535 1.00 80.50 122 TYR A N 1
ATOM 937 C CA . TYR A 1 122 ? 10.205 -7.262 -24.223 1.00 80.50 122 TYR A CA 1
ATOM 938 C C . TYR A 1 122 ? 11.361 -8.258 -24.361 1.00 80.50 122 TYR A C 1
ATOM 940 O O . TYR A 1 122 ? 11.285 -9.189 -25.162 1.00 80.50 122 TYR A O 1
ATOM 948 N N . TYR A 1 123 ? 12.394 -8.088 -23.539 1.00 82.12 123 TYR A N 1
ATOM 949 C CA . TYR A 1 123 ? 13.474 -9.054 -23.362 1.00 82.12 123 TYR A CA 1
ATOM 950 C C . TYR A 1 123 ? 13.627 -9.340 -21.872 1.00 82.12 123 TYR A C 1
ATOM 952 O O . TYR A 1 123 ? 13.536 -8.421 -21.056 1.00 82.12 123 TYR A O 1
ATOM 960 N N . GLU A 1 124 ? 13.865 -10.603 -21.520 1.00 86.31 124 GLU A N 1
ATOM 961 C CA . GLU A 1 124 ? 14.169 -10.969 -20.138 1.00 86.31 124 GLU A CA 1
ATOM 962 C C . GLU A 1 124 ? 15.495 -10.302 -19.717 1.00 86.31 124 GLU A C 1
ATOM 964 O O . GLU A 1 124 ? 16.500 -10.467 -20.420 1.00 86.31 124 GLU A O 1
ATOM 969 N N . PRO A 1 125 ? 15.529 -9.537 -18.610 1.00 88.94 125 PRO A N 1
ATOM 970 C CA . PRO A 1 125 ? 16.756 -8.893 -18.150 1.00 88.94 125 PRO A CA 1
ATOM 971 C C . PRO A 1 125 ? 17.842 -9.902 -17.751 1.00 88.94 125 PRO A C 1
ATOM 973 O O . PRO A 1 125 ? 17.559 -11.016 -17.313 1.00 88.94 125 PRO A O 1
ATOM 976 N N . SER A 1 126 ? 19.109 -9.488 -17.839 1.00 92.38 126 SER A N 1
ATOM 977 C CA . SER A 1 126 ? 20.231 -10.280 -17.320 1.00 92.38 126 SER A CA 1
ATOM 978 C C . SER A 1 126 ? 20.148 -10.392 -15.788 1.00 92.38 126 SER A C 1
ATOM 980 O O . SER A 1 126 ? 19.743 -9.424 -15.142 1.00 92.38 126 SER A O 1
ATOM 982 N N . PRO A 1 127 ? 20.607 -11.497 -15.164 1.00 91.94 127 PRO A N 1
ATOM 983 C CA . PRO A 1 127 ? 20.656 -11.626 -13.702 1.00 91.94 127 PRO A CA 1
ATOM 984 C C . PRO A 1 127 ? 21.432 -10.511 -12.983 1.00 91.94 127 PRO A C 1
ATOM 986 O O . PRO A 1 127 ? 21.214 -10.277 -11.799 1.00 91.94 127 PRO A O 1
ATOM 989 N N . ASN A 1 128 ? 22.332 -9.825 -13.696 1.00 92.94 128 ASN A N 1
ATOM 990 C CA . ASN A 1 128 ? 23.132 -8.716 -13.169 1.00 92.94 128 ASN A CA 1
ATOM 991 C C . ASN A 1 128 ? 22.544 -7.331 -13.496 1.00 92.94 128 ASN A C 1
ATOM 993 O O . ASN A 1 128 ? 23.126 -6.313 -13.120 1.00 92.94 128 ASN A O 1
ATOM 997 N N . SER A 1 129 ? 21.427 -7.269 -14.223 1.00 90.81 129 SER A N 1
ATOM 998 C CA . SER A 1 129 ? 20.728 -6.019 -14.511 1.00 90.81 129 SER A CA 1
ATOM 999 C C . SER A 1 129 ? 19.990 -5.506 -13.268 1.00 90.81 129 SER A C 1
ATOM 1001 O O . SER A 1 129 ? 19.549 -6.297 -12.431 1.00 90.81 129 SER A O 1
ATOM 1003 N N . PRO A 1 130 ? 19.788 -4.184 -13.141 1.00 90.12 130 PRO A N 1
ATOM 1004 C CA . PRO A 1 130 ? 18.937 -3.631 -12.097 1.00 90.12 130 PRO A CA 1
ATOM 1005 C C . PRO A 1 130 ? 17.524 -4.211 -12.172 1.00 90.12 130 PRO A C 1
ATOM 1007 O O . PRO A 1 130 ? 16.940 -4.317 -13.249 1.00 90.12 130 PRO A O 1
ATOM 1010 N N . VAL A 1 131 ? 16.937 -4.511 -11.012 1.00 89.38 131 VAL A N 1
ATOM 1011 C CA . VAL A 1 131 ? 15.571 -5.060 -10.902 1.00 89.38 131 VAL A CA 1
ATOM 1012 C C . VAL A 1 131 ? 14.511 -4.184 -11.586 1.00 89.38 131 VAL A C 1
ATOM 1014 O O . VAL A 1 131 ? 13.477 -4.674 -12.037 1.00 89.38 131 VAL A O 1
ATOM 1017 N N . TRP A 1 132 ? 14.800 -2.890 -11.720 1.00 88.94 132 TRP A N 1
ATOM 1018 C CA . TRP A 1 132 ? 13.987 -1.905 -12.422 1.00 88.94 132 TRP A CA 1
ATOM 1019 C C . TRP A 1 132 ? 13.722 -2.255 -13.887 1.00 88.94 132 TRP A C 1
ATOM 1021 O O . TRP A 1 132 ? 12.647 -1.930 -14.376 1.00 88.94 132 TRP A O 1
ATOM 1031 N N . GLU A 1 133 ? 14.620 -2.984 -14.554 1.00 88.19 133 GLU A N 1
ATOM 1032 C CA . GLU A 1 133 ? 14.397 -3.481 -15.920 1.00 88.19 133 GLU A CA 1
ATOM 1033 C C . GLU A 1 133 ? 13.267 -4.522 -15.977 1.00 88.19 133 GLU A C 1
ATOM 1035 O O . GLU A 1 133 ? 12.524 -4.589 -16.952 1.00 88.19 133 GLU A O 1
ATOM 1040 N N . LYS A 1 134 ? 13.084 -5.315 -14.909 1.00 86.69 134 LYS A N 1
ATOM 1041 C CA . LYS A 1 134 ? 12.014 -6.322 -14.817 1.00 86.69 134 LYS A CA 1
ATOM 1042 C C . LYS A 1 134 ? 10.668 -5.696 -14.455 1.00 86.69 134 LYS A C 1
ATOM 1044 O O . LYS A 1 134 ? 9.633 -6.133 -14.952 1.00 86.69 134 LYS A O 1
ATOM 1049 N N . VAL A 1 135 ? 10.672 -4.688 -13.578 1.00 85.81 135 VAL A N 1
ATOM 1050 C CA . VAL A 1 135 ? 9.442 -4.032 -13.095 1.00 85.81 135 VAL A CA 1
ATOM 1051 C C . VAL A 1 135 ? 9.024 -2.810 -13.917 1.00 85.81 135 VAL A C 1
ATOM 1053 O O . VAL A 1 135 ? 7.989 -2.214 -13.616 1.00 85.81 135 VAL A O 1
ATOM 1056 N N . LYS A 1 136 ? 9.762 -2.436 -14.963 1.00 83.94 136 LYS A N 1
ATOM 1057 C CA . LYS A 1 136 ? 9.333 -1.398 -15.904 1.00 83.94 136 LYS A CA 1
ATOM 1058 C C . LYS A 1 136 ? 8.106 -1.869 -16.693 1.00 83.94 136 LYS A C 1
ATOM 1060 O O . LYS A 1 136 ? 7.977 -3.042 -17.038 1.00 83.94 136 LYS A O 1
ATOM 1065 N N . VAL A 1 137 ? 7.180 -0.949 -16.959 1.00 77.81 137 VAL A N 1
ATOM 1066 C CA . VAL A 1 137 ? 6.026 -1.214 -17.833 1.00 77.81 137 VAL A CA 1
ATOM 1067 C C . VAL A 1 137 ? 6.530 -1.465 -19.258 1.00 77.81 137 VAL A C 1
ATOM 1069 O O . VAL A 1 137 ? 7.470 -0.815 -19.704 1.00 77.81 137 VAL A O 1
ATOM 1072 N N . THR A 1 138 ? 5.918 -2.401 -19.976 1.00 74.56 138 THR A N 1
ATOM 107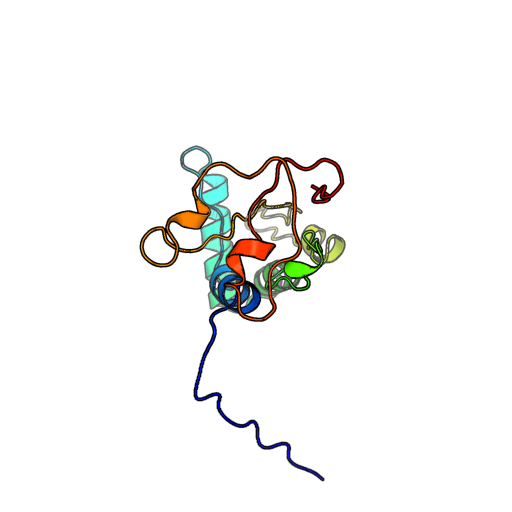3 C CA . THR A 1 138 ? 6.233 -2.729 -21.375 1.00 74.56 138 THR A CA 1
ATOM 1074 C C . THR A 1 138 ? 4.966 -2.610 -22.223 1.00 74.56 138 THR A C 1
ATOM 1076 O O . THR A 1 138 ? 3.867 -2.825 -21.719 1.00 74.56 138 THR A O 1
ATOM 1079 N N . LEU A 1 139 ? 5.113 -2.229 -23.498 1.00 74.62 139 LEU A N 1
ATOM 1080 C CA . LEU A 1 139 ? 4.006 -2.179 -24.468 1.00 74.62 139 LEU A CA 1
ATOM 1081 C C . LEU A 1 139 ? 3.804 -3.515 -25.196 1.00 74.62 139 LEU A C 1
ATOM 1083 O O . LEU A 1 139 ? 2.989 -3.603 -26.112 1.00 74.62 139 LEU A O 1
ATOM 1087 N N . TYR A 1 140 ? 4.572 -4.543 -24.835 1.00 71.75 140 TYR A N 1
ATOM 1088 C CA . TYR A 1 140 ? 4.528 -5.837 -25.494 1.00 71.75 140 TYR A CA 1
ATOM 1089 C C . TYR A 1 140 ? 3.266 -6.620 -25.078 1.00 71.75 140 TYR A C 1
ATOM 1091 O O . TYR A 1 140 ? 3.131 -6.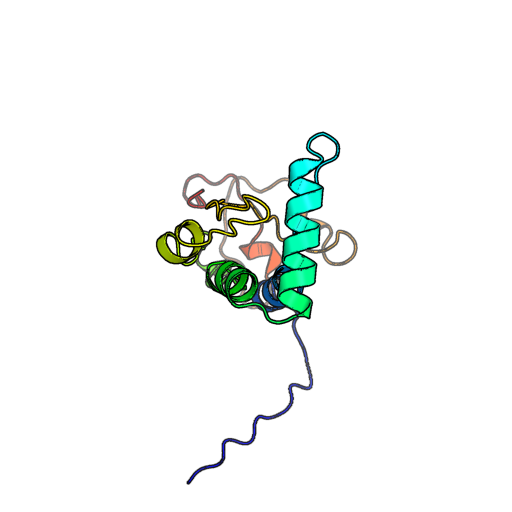960 -23.901 1.00 71.75 140 TYR A O 1
ATOM 1099 N N . PRO A 1 141 ? 2.369 -6.989 -26.015 1.00 68.25 141 PRO A N 1
ATOM 1100 C CA . PRO A 1 141 ? 1.088 -7.623 -25.683 1.00 68.25 141 PRO A CA 1
ATOM 1101 C C . PRO A 1 141 ? 1.208 -8.991 -24.998 1.00 68.25 141 PRO A C 1
ATOM 1103 O O . PRO A 1 141 ? 0.289 -9.411 -24.308 1.00 68.25 141 PRO A O 1
ATOM 1106 N N . GLY A 1 142 ? 2.325 -9.704 -25.182 1.00 66.44 142 GLY A N 1
ATOM 1107 C CA . GLY A 1 142 ? 2.570 -10.994 -24.522 1.00 66.44 142 GLY A CA 1
ATOM 1108 C C . GLY A 1 142 ? 3.076 -10.875 -23.080 1.00 66.44 142 GLY A C 1
ATOM 1109 O O . GLY A 1 142 ? 3.237 -11.887 -22.407 1.00 66.44 142 GLY A O 1
ATOM 1110 N N . VAL A 1 143 ? 3.327 -9.652 -22.601 1.00 69.06 143 VAL A N 1
ATOM 1111 C CA . VAL A 1 143 ? 3.657 -9.339 -21.205 1.00 69.06 143 VAL A CA 1
ATOM 1112 C C . VAL A 1 143 ? 2.573 -8.401 -20.683 1.00 69.06 143 VAL A C 1
ATOM 1114 O O . VAL A 1 143 ? 2.792 -7.235 -20.371 1.00 69.06 143 VAL A O 1
ATOM 1117 N N . THR A 1 144 ? 1.351 -8.922 -20.617 1.00 58.34 144 THR A N 1
ATOM 1118 C CA . THR A 1 144 ? 0.262 -8.277 -19.886 1.00 58.34 144 THR A CA 1
ATOM 1119 C C . THR A 1 144 ? 0.504 -8.462 -18.398 1.00 58.34 144 THR A C 1
ATOM 1121 O O . THR A 1 144 ? 0.514 -9.590 -17.894 1.00 58.34 144 THR A O 1
ATOM 1124 N N . ARG A 1 145 ? 0.665 -7.353 -17.673 1.00 58.94 145 ARG A N 1
ATOM 1125 C CA . ARG A 1 145 ? 0.346 -7.376 -16.245 1.00 58.94 145 ARG A CA 1
ATOM 1126 C C . ARG A 1 145 ? -1.144 -7.660 -16.143 1.00 58.94 145 ARG A C 1
ATOM 1128 O O . ARG A 1 145 ? -1.909 -7.054 -16.879 1.00 58.94 145 ARG A O 1
ATOM 1135 N N . ARG A 1 146 ? -1.523 -8.621 -15.304 1.00 53.66 146 ARG A N 1
ATOM 1136 C CA . ARG A 1 146 ? -2.927 -8.795 -14.934 1.00 53.66 146 ARG A CA 1
ATOM 1137 C C . ARG A 1 146 ? -3.251 -7.617 -14.026 1.00 53.66 146 ARG A C 1
ATOM 1139 O O . ARG A 1 146 ? -2.776 -7.600 -12.897 1.00 53.66 146 ARG A O 1
ATOM 1146 N N . ASP A 1 147 ? -3.875 -6.599 -14.590 1.00 47.97 147 ASP A N 1
ATOM 1147 C CA . ASP A 1 147 ? -4.401 -5.414 -13.918 1.00 47.97 147 ASP A CA 1
ATOM 1148 C C . ASP A 1 147 ? -5.849 -5.611 -13.463 1.00 47.97 147 ASP A C 1
ATOM 1150 O O . ASP A 1 147 ? -6.537 -6.516 -13.995 1.00 47.97 147 ASP A O 1
#

Organism: NCBI:txid1464854

Secondary structure (DSSP, 8-state):
------PPPSS----HHHHHHHHHTT-----SS-HHHHHHHHHHHHHHHTT-HHHHHHHHHS------GGGT-------HHHHHT-EETTTTEE-------------TTT-GGGGSPPPSS--PPPTTS-THHHHS----TTS----

Radius of gyration: 19.66 Å; chains: 1; bounding box: 46×45×50 Å